Protein AF-A0A8E1QY02-F1 (afdb_monomer_lite)

Secondary structure (DSSP, 8-state):
-HHHHHHHHHHHHHHHHHHHHHHHHHHHHHHHHHHHHHHHHTTEEEEEEEEE--TTS--EEEEEEEEEEEETTEEEEE----S--SS--TT---TTEEEEEEEEEEEEEEETTEEEEEEEEE-SS-EEEEEEEE-

Radius of gyration: 23.65 Å; chains: 1; bounding box: 59×36×72 Å

Structure (mmCIF, N/CA/C/O backbone):
data_AF-A0A8E1QY02-F1
#
_entry.id   AF-A0A8E1QY02-F1
#
loop_
_atom_site.group_PDB
_atom_site.id
_atom_site.type_symbol
_atom_site.label_atom_id
_atom_site.label_alt_id
_atom_site.label_comp_id
_atom_site.label_asym_id
_atom_site.label_entity_id
_atom_site.label_seq_id
_atom_site.pdbx_PDB_ins_code
_atom_site.Cartn_x
_atom_site.Cartn_y
_atom_site.Cartn_z
_atom_site.occupancy
_atom_site.B_iso_or_equiv
_atom_site.auth_seq_id
_atom_site.auth_comp_id
_atom_site.auth_asym_id
_atom_site.auth_atom_id
_atom_site.pdbx_PDB_model_num
ATOM 1 N N . MET A 1 1 ? -39.664 19.428 49.541 1.00 57.16 1 MET A N 1
ATOM 2 C CA . MET A 1 1 ? -39.603 18.052 48.986 1.00 57.16 1 MET A CA 1
ATOM 3 C C . MET A 1 1 ? -39.862 17.994 47.477 1.00 57.16 1 MET A C 1
ATOM 5 O O . MET A 1 1 ? -39.032 17.440 46.775 1.00 57.16 1 MET A O 1
ATOM 9 N N . LYS A 1 2 ? -40.918 18.632 46.939 1.00 57.78 2 LYS A N 1
ATOM 10 C CA . LYS A 1 2 ? -41.219 18.623 45.486 1.00 57.78 2 LYS A CA 1
ATOM 11 C C . LYS A 1 2 ? -40.092 19.188 44.596 1.00 57.78 2 LYS A C 1
ATOM 13 O O . LYS A 1 2 ? -39.767 18.587 43.585 1.00 57.78 2 LYS A O 1
ATOM 18 N N . ARG A 1 3 ? -39.433 20.284 45.003 1.00 61.91 3 ARG A N 1
ATOM 19 C CA . ARG A 1 3 ? -38.297 20.881 44.262 1.00 61.91 3 ARG A CA 1
ATOM 20 C C . ARG A 1 3 ? -37.060 19.972 44.181 1.00 61.91 3 ARG A C 1
ATOM 22 O O . ARG A 1 3 ? -36.381 19.979 43.169 1.00 61.91 3 ARG A O 1
ATOM 29 N N . ILE A 1 4 ? -36.805 19.165 45.215 1.00 71.75 4 ILE A N 1
ATOM 30 C CA . ILE A 1 4 ? -35.689 18.202 45.241 1.00 71.75 4 ILE A CA 1
ATOM 31 C C . ILE A 1 4 ? -35.989 17.031 44.296 1.00 71.75 4 ILE A C 1
ATOM 33 O O . ILE A 1 4 ? -35.116 16.615 43.543 1.00 71.75 4 ILE A O 1
ATOM 37 N N . LEU A 1 5 ? -37.245 16.568 44.268 1.00 67.12 5 LEU A N 1
ATOM 38 C CA . LEU A 1 5 ? -37.692 15.521 43.348 1.00 67.12 5 LEU A CA 1
ATOM 39 C C . LEU A 1 5 ? -37.505 15.935 41.874 1.00 67.12 5 LEU A C 1
ATOM 41 O O . LEU A 1 5 ? -36.992 15.147 41.087 1.00 67.12 5 LEU A O 1
ATOM 45 N N . PHE A 1 6 ? -37.832 17.188 41.527 1.00 70.38 6 PHE A N 1
ATOM 46 C CA . PHE A 1 6 ? -37.638 17.731 40.173 1.00 70.38 6 PHE A CA 1
ATOM 47 C C . PHE A 1 6 ? -36.161 17.819 39.751 1.00 70.38 6 PHE A C 1
ATOM 49 O O . PHE A 1 6 ? -35.833 17.547 38.595 1.00 70.38 6 PHE A O 1
ATOM 56 N N . ILE A 1 7 ? -35.259 18.162 40.678 1.00 73.75 7 ILE A N 1
ATOM 57 C CA . ILE A 1 7 ? -33.815 18.242 40.401 1.00 73.75 7 ILE A CA 1
ATOM 58 C C . ILE A 1 7 ? -33.232 16.844 40.141 1.00 73.75 7 ILE A C 1
ATOM 60 O O . ILE A 1 7 ? -32.442 16.674 39.214 1.00 73.75 7 ILE A O 1
ATOM 64 N N . ILE A 1 8 ? -33.667 15.829 40.894 1.00 75.25 8 ILE A N 1
ATOM 65 C CA . ILE A 1 8 ? -33.214 14.441 40.708 1.00 75.25 8 ILE A CA 1
ATOM 66 C C . ILE A 1 8 ? -33.672 13.895 39.348 1.00 75.25 8 ILE A C 1
ATOM 68 O O . ILE A 1 8 ? -32.877 13.289 38.631 1.00 75.25 8 ILE A O 1
ATOM 72 N N . THR A 1 9 ? -34.916 14.162 38.936 1.00 72.81 9 THR A N 1
ATOM 73 C CA . THR A 1 9 ? -35.407 13.741 37.612 1.00 72.81 9 THR A CA 1
ATOM 74 C C . THR A 1 9 ? -34.672 14.427 36.458 1.00 72.81 9 THR A C 1
ATOM 76 O O . THR A 1 9 ? -34.363 13.773 35.465 1.00 72.81 9 THR A O 1
ATOM 79 N N . ALA A 1 10 ? -34.324 15.712 36.590 1.00 72.94 10 ALA A N 1
ATOM 80 C CA . ALA A 1 10 ? -33.561 16.430 35.566 1.00 72.94 10 ALA A CA 1
ATOM 81 C C . ALA A 1 10 ? -32.115 15.909 35.440 1.00 72.94 10 ALA A C 1
ATOM 83 O O . ALA A 1 10 ? -31.594 15.789 34.331 1.00 72.94 10 ALA A O 1
ATOM 84 N N . ALA A 1 11 ? -31.486 15.534 36.559 1.00 70.44 11 ALA A N 1
ATOM 85 C CA . ALA A 1 11 ? -30.141 14.960 36.567 1.00 70.44 11 ALA A CA 1
ATOM 86 C C . ALA A 1 11 ? -30.073 13.585 35.870 1.00 70.44 11 ALA A C 1
ATOM 88 O O . ALA A 1 11 ? -29.110 13.309 35.157 1.00 70.44 11 ALA A O 1
ATOM 89 N N . ILE A 1 12 ? -31.105 12.744 36.008 1.00 70.44 12 ILE A N 1
ATOM 90 C CA . ILE A 1 12 ? -31.167 11.420 35.357 1.00 70.44 12 ILE A CA 1
ATOM 91 C C . ILE A 1 12 ? -31.261 11.547 33.825 1.00 70.44 12 ILE A C 1
ATOM 93 O O . ILE A 1 12 ? -30.620 10.785 33.101 1.00 70.44 12 ILE A O 1
ATOM 97 N N . ILE A 1 13 ? -31.999 12.540 33.320 1.00 68.44 13 ILE A N 1
ATOM 98 C CA . ILE A 1 13 ? -32.164 12.771 31.873 1.00 68.44 13 ILE A CA 1
ATOM 99 C C . ILE A 1 13 ? -30.839 13.217 31.227 1.00 68.44 13 ILE A C 1
ATOM 101 O O . ILE A 1 13 ? -30.496 12.760 30.137 1.00 68.44 13 ILE A O 1
ATOM 105 N N . LEU A 1 14 ? -30.048 14.047 31.916 1.00 63.31 14 LEU A N 1
ATOM 106 C CA . LEU A 1 14 ? -28.746 14.512 31.418 1.00 63.31 14 LEU A CA 1
ATOM 107 C C . LEU A 1 14 ? -27.711 13.376 31.307 1.00 63.31 14 LEU A C 1
ATOM 109 O O . LEU A 1 14 ? -26.932 13.341 30.353 1.00 63.31 14 LEU A O 1
ATOM 113 N N . VAL A 1 15 ? -27.732 12.413 32.234 1.00 64.12 15 VAL A N 1
ATOM 114 C CA . VAL A 1 15 ? -26.838 11.238 32.206 1.00 64.12 15 VAL A CA 1
ATOM 115 C C . VAL A 1 15 ? -27.216 10.258 31.081 1.00 64.12 15 VAL A C 1
ATOM 117 O O . VAL A 1 15 ? -26.339 9.623 30.485 1.00 64.12 15 VAL A O 1
ATOM 120 N N . ALA A 1 16 ? -28.501 10.164 30.727 1.00 61.47 16 ALA A N 1
ATOM 121 C CA . ALA A 1 16 ? -28.977 9.300 29.643 1.00 61.47 16 ALA A CA 1
ATOM 122 C C . ALA A 1 16 ? -28.548 9.789 28.242 1.00 61.47 16 ALA A C 1
ATOM 124 O O . ALA A 1 16 ? -28.192 8.976 27.384 1.00 61.47 16 ALA A O 1
ATOM 125 N N . CYS A 1 17 ? -28.510 11.105 28.006 1.00 60.25 17 CYS A N 1
ATOM 126 C CA . CYS A 1 17 ? -28.057 11.650 26.719 1.00 60.25 17 CYS A CA 1
ATOM 127 C C . CYS A 1 17 ? -26.548 11.441 26.501 1.00 60.25 17 CYS A C 1
ATOM 129 O O . CYS A 1 17 ? -26.140 10.931 25.459 1.00 60.25 17 CYS A O 1
ATOM 131 N N . ALA A 1 18 ? -25.716 11.738 27.506 1.00 61.84 18 ALA A N 1
ATOM 132 C CA . ALA A 1 18 ? -24.258 11.626 27.381 1.00 61.84 18 ALA A CA 1
ATOM 133 C C . ALA A 1 18 ? -23.757 10.175 27.199 1.00 61.84 18 ALA A C 1
ATOM 135 O O . ALA A 1 18 ? -22.722 9.938 26.570 1.00 61.84 18 ALA A O 1
ATOM 136 N N . THR A 1 19 ? -24.481 9.189 27.738 1.00 62.19 19 THR A N 1
ATOM 137 C CA . THR A 1 19 ? -24.143 7.762 27.583 1.00 62.19 19 THR A CA 1
ATOM 138 C C . THR A 1 19 ? -24.539 7.212 26.212 1.00 62.19 19 THR A C 1
ATOM 140 O O . THR A 1 19 ? -23.798 6.402 25.649 1.00 62.19 19 THR A O 1
ATOM 143 N N . THR A 1 20 ? -25.643 7.695 25.634 1.00 69.31 20 THR A N 1
ATOM 144 C CA . THR A 1 20 ? -26.152 7.239 24.331 1.00 69.31 20 THR A CA 1
ATOM 145 C C . THR A 1 20 ? -25.208 7.603 23.181 1.00 69.31 20 THR A C 1
ATOM 147 O O . THR A 1 20 ? -24.876 6.730 22.376 1.00 69.31 20 THR A O 1
ATOM 150 N N . ASP A 1 21 ? -24.685 8.833 23.144 1.00 70.25 21 ASP A N 1
ATOM 151 C CA . ASP A 1 21 ? -23.748 9.275 22.096 1.00 70.25 21 ASP A CA 1
ATOM 152 C C . ASP A 1 21 ? -22.427 8.496 22.129 1.00 70.25 21 ASP A C 1
ATOM 154 O O . ASP A 1 21 ? -21.909 8.053 21.095 1.00 70.25 21 ASP A O 1
ATOM 158 N N . ARG A 1 22 ? -21.883 8.277 23.334 1.00 69.75 22 ARG A N 1
ATOM 159 C CA . ARG A 1 22 ? -20.654 7.498 23.524 1.00 69.75 22 ARG A CA 1
ATOM 160 C C . ARG A 1 22 ? -20.860 6.050 23.088 1.00 69.75 22 ARG A C 1
ATOM 162 O O . ARG A 1 22 ? -20.075 5.526 22.297 1.00 69.75 22 ARG A O 1
ATOM 169 N N . GLN A 1 23 ? -21.961 5.439 23.519 1.00 74.88 23 GLN A N 1
ATOM 170 C CA . GLN A 1 23 ? -22.299 4.069 23.155 1.00 74.88 23 GLN A CA 1
ATOM 171 C C . GLN A 1 23 ? -22.564 3.913 21.648 1.00 74.88 23 GLN A C 1
ATOM 173 O O . GLN A 1 23 ? -22.166 2.906 21.060 1.00 74.88 23 GLN A O 1
ATOM 178 N N . GLN A 1 24 ? -23.181 4.899 20.992 1.00 79.38 24 GLN A N 1
ATOM 179 C CA . GLN A 1 24 ? -23.401 4.883 19.545 1.00 79.38 24 GLN A CA 1
ATOM 180 C C . GLN A 1 24 ? -22.085 4.989 18.761 1.00 79.38 24 GLN A C 1
ATOM 182 O O . GLN A 1 24 ? -21.889 4.260 17.784 1.00 79.38 24 GLN A O 1
ATOM 187 N N . ASN A 1 25 ? -21.166 5.858 19.183 1.00 82.75 25 ASN A N 1
ATOM 188 C CA . ASN A 1 25 ? -19.858 5.993 18.542 1.00 82.75 25 ASN A CA 1
ATOM 189 C C . ASN A 1 25 ? -19.006 4.726 18.693 1.00 82.75 25 ASN A C 1
ATOM 191 O O . ASN A 1 25 ? -18.364 4.305 17.727 1.00 82.75 25 ASN A O 1
ATOM 195 N N . ASP A 1 26 ? -19.049 4.076 19.856 1.00 83.69 26 ASP A N 1
ATOM 196 C CA . ASP A 1 26 ? -18.333 2.818 20.089 1.00 83.69 26 ASP A CA 1
ATOM 197 C C . ASP A 1 26 ? -18.901 1.669 19.239 1.00 83.69 26 ASP A C 1
ATOM 199 O O . ASP A 1 26 ? -18.135 0.919 18.626 1.00 83.69 26 ASP A O 1
ATOM 203 N N . ARG A 1 27 ? -20.232 1.579 19.097 1.00 83.62 27 ARG A N 1
ATOM 204 C CA . ARG A 1 27 ? -20.883 0.617 18.185 1.00 83.62 27 ARG A CA 1
ATOM 205 C C . ARG A 1 27 ? -20.453 0.835 16.730 1.00 83.62 27 ARG A C 1
ATOM 207 O O . ARG A 1 27 ? -20.026 -0.117 16.081 1.00 83.62 27 ARG A O 1
ATOM 214 N N . LYS A 1 28 ? -20.462 2.084 16.241 1.00 88.25 28 LYS A N 1
ATOM 215 C CA . LYS A 1 28 ? -20.016 2.427 14.873 1.00 88.25 28 LYS A CA 1
ATOM 216 C C . LYS A 1 28 ? -18.558 2.033 14.622 1.00 88.25 28 LYS A C 1
ATOM 218 O O . LYS A 1 28 ? -18.236 1.524 13.550 1.00 88.25 28 LYS A O 1
ATOM 223 N N . LYS A 1 29 ? -17.666 2.255 15.594 1.00 86.50 29 LYS A N 1
ATOM 224 C CA . LYS A 1 29 ? -16.257 1.836 15.494 1.00 86.50 29 LYS A CA 1
ATOM 225 C C . LYS A 1 29 ? -16.133 0.316 15.391 1.00 86.50 29 LYS A C 1
ATOM 227 O O . LYS A 1 29 ? -15.424 -0.175 14.518 1.00 86.50 29 LYS A O 1
ATOM 232 N N . GLN A 1 30 ? -16.860 -0.426 16.227 1.00 86.50 30 GLN A N 1
ATOM 233 C CA . GLN A 1 30 ? -16.852 -1.892 16.197 1.00 86.50 30 GLN A CA 1
ATOM 234 C C . GLN A 1 30 ? -17.409 -2.454 14.884 1.00 86.50 30 GLN A C 1
ATOM 236 O O . GLN A 1 30 ? -16.864 -3.419 14.349 1.00 86.50 30 GLN A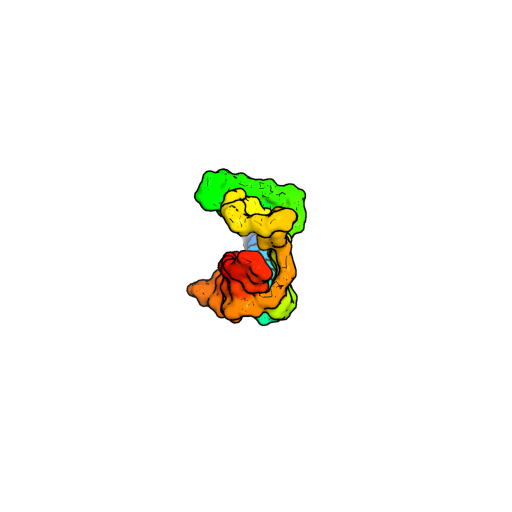 O 1
ATOM 241 N N . GLU A 1 31 ? -18.472 -1.862 14.344 1.00 90.38 31 GLU A N 1
ATOM 242 C CA . GLU A 1 31 ? -19.029 -2.253 13.047 1.00 90.38 31 GLU A CA 1
ATOM 243 C C . GLU A 1 31 ? -18.043 -1.999 11.908 1.00 90.38 31 GLU A C 1
ATOM 245 O O . GLU A 1 31 ? -17.798 -2.903 11.107 1.00 90.38 31 GLU A O 1
ATOM 250 N N . LYS A 1 32 ? -17.405 -0.821 11.876 1.00 89.69 32 LYS A N 1
ATOM 251 C CA . LYS A 1 32 ? -16.350 -0.510 10.900 1.00 89.69 32 LYS A CA 1
ATOM 252 C C . LYS A 1 32 ? -15.189 -1.497 10.991 1.00 89.69 32 LYS A C 1
ATOM 254 O O . LYS A 1 32 ? -14.805 -2.061 9.972 1.00 89.69 32 LYS A O 1
ATOM 259 N N . ALA A 1 33 ? -14.691 -1.777 12.194 1.00 88.81 33 ALA A N 1
ATOM 260 C CA . ALA A 1 33 ? -13.613 -2.742 12.403 1.00 88.81 33 ALA A CA 1
ATOM 261 C C . ALA A 1 33 ? -13.997 -4.153 11.920 1.00 88.81 33 ALA A C 1
ATOM 263 O O . ALA A 1 33 ? -13.198 -4.830 11.272 1.00 88.81 33 ALA A O 1
ATOM 264 N N . LYS A 1 34 ? -15.242 -4.591 12.162 1.00 90.12 34 LYS A N 1
ATOM 265 C CA . LYS A 1 34 ? -15.762 -5.865 11.634 1.00 90.12 34 LYS A CA 1
ATOM 266 C C . LYS A 1 34 ? -15.841 -5.861 10.107 1.00 90.12 34 LYS A C 1
ATOM 268 O O . LYS A 1 34 ? -15.457 -6.855 9.494 1.00 90.12 34 LYS A O 1
ATOM 273 N N . MET A 1 35 ? -16.318 -4.775 9.496 1.00 92.06 35 MET A N 1
ATOM 274 C CA . MET A 1 35 ? -16.389 -4.651 8.035 1.00 92.06 35 MET A CA 1
ATOM 275 C C . MET A 1 35 ? -15.001 -4.700 7.399 1.00 92.06 35 MET A C 1
ATOM 277 O O . MET A 1 35 ? -14.778 -5.507 6.501 1.00 92.06 35 MET A O 1
ATOM 281 N N . ILE A 1 36 ? -14.051 -3.926 7.926 1.00 91.44 36 ILE A N 1
ATOM 282 C CA . ILE A 1 36 ? -12.652 -3.937 7.484 1.00 91.44 36 ILE A CA 1
ATOM 283 C C . ILE A 1 36 ? -12.055 -5.334 7.662 1.00 91.44 36 ILE A C 1
ATOM 285 O O . ILE A 1 36 ? -11.443 -5.876 6.747 1.00 91.44 36 ILE A O 1
ATOM 289 N N . SER A 1 37 ? -12.283 -5.966 8.816 1.00 90.19 37 SER A N 1
ATOM 290 C CA . SER A 1 37 ? -11.799 -7.318 9.081 1.00 90.19 37 SER A CA 1
ATOM 291 C C . SER A 1 37 ? -12.291 -8.320 8.041 1.00 90.19 37 SER A C 1
ATOM 293 O O . SER A 1 37 ? -11.493 -9.128 7.574 1.00 90.19 37 SER A O 1
ATOM 295 N N . ARG A 1 38 ? -13.577 -8.262 7.676 1.00 92.56 38 ARG A N 1
ATOM 296 C CA . ARG A 1 38 ? -14.163 -9.122 6.640 1.00 92.56 38 ARG A CA 1
ATOM 297 C C . ARG A 1 38 ? -13.574 -8.826 5.264 1.00 92.56 38 ARG A C 1
ATOM 299 O O . ARG A 1 38 ? -13.188 -9.766 4.587 1.00 92.56 38 ARG A O 1
ATOM 306 N N . ALA A 1 39 ? -13.458 -7.554 4.886 1.00 93.88 39 ALA A N 1
ATOM 307 C CA . ALA A 1 39 ? -12.894 -7.143 3.600 1.00 93.88 39 ALA A CA 1
ATOM 308 C C . ALA A 1 39 ? -11.451 -7.647 3.420 1.00 93.88 39 ALA A C 1
ATOM 310 O O . ALA A 1 39 ? -11.113 -8.230 2.393 1.00 93.88 39 ALA A O 1
ATOM 311 N N . VAL A 1 40 ? -10.626 -7.526 4.465 1.00 92.88 40 VAL A N 1
ATOM 312 C CA . VAL A 1 40 ? -9.243 -8.027 4.471 1.00 92.88 40 VAL A CA 1
ATOM 313 C C . VAL A 1 40 ? -9.197 -9.555 4.401 1.00 92.88 40 VAL A C 1
ATOM 315 O O . VAL A 1 40 ? -8.431 -10.100 3.611 1.00 92.88 40 VAL A O 1
ATOM 318 N N . CYS A 1 41 ? -10.027 -10.261 5.180 1.00 91.19 41 CYS A N 1
ATOM 319 C CA . CYS A 1 41 ? -10.091 -11.729 5.142 1.00 91.19 41 CYS A CA 1
ATOM 320 C C . CYS A 1 41 ? -10.578 -12.261 3.786 1.00 91.19 41 CYS A C 1
ATOM 322 O O . CYS A 1 41 ? -10.063 -13.270 3.314 1.00 91.19 41 CYS A O 1
ATOM 324 N N . ASN A 1 42 ? -11.518 -11.562 3.150 1.00 93.94 42 ASN A N 1
ATOM 325 C CA . ASN A 1 42 ? -12.030 -11.897 1.822 1.00 93.94 42 ASN A CA 1
ATOM 326 C C . ASN A 1 42 ? -11.099 -11.433 0.689 1.00 93.94 42 ASN A C 1
ATOM 328 O O . ASN A 1 42 ? -11.376 -11.734 -0.469 1.00 93.94 42 ASN A O 1
ATOM 332 N N . ARG A 1 43 ? -10.019 -10.703 1.012 1.00 94.12 43 ARG A N 1
ATOM 333 C CA . ARG A 1 43 ? -9.097 -10.083 0.048 1.00 94.12 43 ARG A CA 1
ATOM 334 C C . ARG A 1 43 ? -9.830 -9.248 -1.004 1.00 94.12 43 ARG A C 1
ATOM 336 O O . ARG A 1 43 ? -9.482 -9.282 -2.177 1.00 94.12 43 ARG A O 1
ATOM 343 N N . ASP A 1 44 ? -10.867 -8.533 -0.585 1.00 95.56 44 ASP A N 1
ATOM 344 C CA . ASP A 1 44 ? -11.661 -7.672 -1.459 1.00 95.56 44 ASP A CA 1
ATOM 345 C C . ASP A 1 44 ? -11.767 -6.292 -0.821 1.00 95.56 44 ASP A C 1
ATOM 347 O O . ASP A 1 44 ? -12.591 -6.052 0.069 1.00 95.56 44 ASP A O 1
ATOM 351 N N . PHE A 1 45 ? -10.843 -5.410 -1.199 1.00 95.38 45 PHE A N 1
ATOM 352 C CA . PHE A 1 45 ? -10.798 -4.046 -0.689 1.00 95.38 45 PHE A CA 1
ATOM 353 C C . PHE A 1 45 ? -10.049 -3.091 -1.621 1.00 95.38 45 PHE A C 1
ATOM 355 O O . PHE A 1 45 ? -9.194 -3.475 -2.420 1.00 95.38 45 PHE A O 1
ATOM 362 N N . LYS A 1 46 ? -10.370 -1.802 -1.475 1.00 95.88 46 LYS A N 1
ATOM 363 C CA . LYS A 1 46 ? -9.734 -0.680 -2.167 1.00 95.88 46 LYS A CA 1
ATOM 364 C C . LYS A 1 46 ? -9.175 0.297 -1.135 1.00 95.88 46 LYS A C 1
ATOM 366 O O . LYS A 1 46 ? -9.905 0.727 -0.242 1.00 95.88 46 LYS A O 1
ATOM 371 N N . ILE A 1 47 ? -7.910 0.670 -1.281 1.00 95.75 47 ILE A N 1
ATOM 372 C CA . ILE A 1 47 ? -7.255 1.713 -0.492 1.00 95.75 47 ILE A CA 1
ATOM 373 C C . ILE A 1 47 ? -7.096 2.935 -1.386 1.00 95.75 47 ILE A C 1
ATOM 375 O O . ILE A 1 47 ? -6.345 2.889 -2.353 1.00 95.75 47 ILE A O 1
ATOM 379 N N . ASN A 1 48 ? -7.786 4.023 -1.051 1.00 95.69 48 ASN A N 1
ATOM 380 C CA . ASN A 1 48 ? -7.560 5.317 -1.689 1.00 95.69 48 ASN A CA 1
ATOM 381 C C . ASN A 1 48 ? -6.402 6.023 -0.979 1.00 95.69 48 ASN A C 1
ATOM 383 O O . ASN A 1 48 ? -6.417 6.154 0.249 1.00 95.69 48 ASN A O 1
ATOM 387 N N . VAL A 1 49 ? -5.420 6.493 -1.740 1.00 95.50 49 VAL A N 1
ATOM 388 C CA . VAL A 1 49 ? -4.217 7.132 -1.205 1.00 95.50 49 VAL A CA 1
ATOM 389 C C . VAL A 1 49 ? -4.326 8.638 -1.392 1.00 95.50 49 VAL A C 1
ATOM 391 O O . VAL A 1 49 ? -4.414 9.130 -2.509 1.00 95.50 49 VAL A O 1
ATOM 394 N N . GLN A 1 50 ? -4.319 9.375 -0.283 1.00 95.50 50 GLN A N 1
ATOM 395 C CA . GLN A 1 50 ? -4.465 10.838 -0.288 1.00 95.50 50 GLN A CA 1
ATOM 396 C C . GLN A 1 50 ? -3.152 11.572 -0.023 1.00 95.50 50 GLN A C 1
ATOM 398 O O . GLN A 1 50 ? -2.978 12.709 -0.449 1.00 95.50 50 GLN A O 1
ATOM 403 N N . THR A 1 51 ? -2.221 10.924 0.672 1.00 95.31 51 THR A N 1
ATOM 404 C CA . THR A 1 51 ? -0.949 11.524 1.068 1.00 95.31 51 THR A CA 1
ATOM 405 C C . THR A 1 51 ? 0.156 10.506 0.867 1.00 95.31 51 THR A C 1
ATOM 407 O O . THR A 1 51 ? 0.027 9.355 1.284 1.00 95.31 51 THR A O 1
ATOM 410 N N . ALA A 1 52 ? 1.249 10.937 0.248 1.00 94.81 52 ALA A N 1
ATOM 411 C CA . ALA A 1 52 ? 2.470 10.159 0.137 1.00 94.81 52 ALA A CA 1
ATOM 412 C C . ALA A 1 52 ? 3.535 10.700 1.096 1.00 94.81 52 ALA A C 1
ATOM 414 O O . ALA A 1 52 ? 3.669 11.911 1.272 1.00 94.81 52 ALA A O 1
ATOM 415 N N . HIS A 1 53 ? 4.328 9.795 1.668 1.00 94.56 53 HIS A N 1
ATOM 416 C CA . HIS A 1 53 ? 5.444 10.116 2.559 1.00 94.56 53 HIS A CA 1
ATOM 417 C C . HIS A 1 53 ? 6.747 9.513 2.009 1.00 94.56 53 HIS A C 1
ATOM 419 O O . HIS A 1 53 ? 7.147 8.428 2.436 1.00 94.56 53 HIS A O 1
ATOM 425 N N . PRO A 1 54 ? 7.404 10.154 1.027 1.00 92.50 54 PRO A N 1
ATOM 426 C CA . PRO A 1 54 ? 8.645 9.631 0.465 1.00 92.50 54 PRO A CA 1
ATOM 427 C C . PRO A 1 54 ? 9.803 9.733 1.465 1.00 92.50 54 PRO A C 1
ATOM 429 O O . PRO A 1 54 ? 9.863 10.645 2.281 1.00 92.50 54 PRO A O 1
ATOM 432 N N . THR A 1 55 ? 10.784 8.836 1.368 1.00 88.50 55 THR A N 1
ATOM 433 C CA . THR A 1 55 ? 11.871 8.716 2.361 1.00 88.50 55 THR A CA 1
ATOM 434 C C . THR A 1 55 ? 12.787 9.943 2.453 1.00 88.50 55 THR A C 1
ATOM 436 O O . THR A 1 55 ? 13.407 10.170 3.487 1.00 88.50 55 THR A O 1
ATOM 439 N N . ARG A 1 56 ? 12.928 10.718 1.369 1.00 86.56 56 ARG A N 1
ATOM 440 C CA . ARG A 1 56 ? 13.880 11.845 1.271 1.00 86.56 56 ARG A CA 1
ATOM 441 C C . ARG A 1 56 ? 13.226 13.196 0.986 1.00 86.56 56 ARG A C 1
ATOM 443 O O . ARG A 1 56 ? 13.932 14.153 0.684 1.00 86.56 56 ARG A O 1
ATOM 450 N N . SER A 1 57 ? 11.902 13.287 1.041 1.00 86.00 57 SER A N 1
ATOM 451 C CA . SER A 1 57 ? 11.188 14.539 0.788 1.00 86.00 57 SER A CA 1
ATOM 452 C C . SER A 1 57 ? 10.100 14.765 1.823 1.00 86.00 57 SER A C 1
ATOM 454 O O . SER A 1 57 ? 9.764 13.881 2.607 1.00 86.00 57 SER A O 1
ATOM 456 N N . MET A 1 58 ? 9.528 15.965 1.807 1.00 91.44 58 MET A N 1
ATOM 457 C CA . MET A 1 58 ? 8.322 16.247 2.572 1.00 91.44 58 MET A CA 1
ATOM 458 C C . MET A 1 58 ? 7.156 15.377 2.097 1.00 91.44 58 MET A C 1
ATOM 460 O O . MET A 1 58 ? 7.143 14.886 0.963 1.00 91.44 58 MET A O 1
ATOM 464 N N . SER A 1 59 ? 6.170 15.228 2.978 1.00 94.12 59 SER A N 1
ATOM 465 C CA . SER A 1 59 ? 4.873 14.650 2.650 1.00 94.12 59 SER A CA 1
ATOM 466 C C . SER A 1 59 ? 4.222 15.425 1.507 1.00 94.12 59 SER A C 1
ATOM 468 O O . SER A 1 59 ? 4.228 16.657 1.512 1.00 94.12 59 SER A O 1
ATOM 470 N N . VAL A 1 60 ? 3.630 14.709 0.557 1.00 93.50 60 VAL A N 1
ATOM 471 C CA . VAL A 1 60 ? 2.950 15.296 -0.600 1.00 93.50 60 VAL A CA 1
ATOM 472 C C . VAL A 1 60 ? 1.484 14.906 -0.545 1.00 93.50 60 VAL A C 1
ATOM 474 O O . VAL A 1 60 ? 1.157 13.720 -0.488 1.00 93.50 60 VAL A O 1
ATOM 477 N N . GLN A 1 61 ? 0.602 15.901 -0.568 1.00 95.50 61 GLN A N 1
ATOM 478 C CA . GLN A 1 61 ? -0.822 15.663 -0.744 1.00 95.50 61 GLN A CA 1
ATOM 479 C C . GLN A 1 61 ? -1.093 15.358 -2.217 1.00 95.50 61 GLN A C 1
ATOM 481 O O . GLN A 1 61 ? -0.695 16.113 -3.106 1.00 95.50 61 GLN A O 1
ATOM 486 N N . LEU A 1 62 ? -1.737 14.228 -2.469 1.00 93.56 62 LEU A N 1
ATOM 487 C CA . LEU A 1 62 ? -2.049 13.760 -3.807 1.00 93.56 62 LEU A CA 1
ATOM 488 C C . LEU A 1 62 ? -3.371 14.385 -4.264 1.00 93.56 62 LEU A C 1
ATOM 490 O O . LEU A 1 62 ? -4.340 14.429 -3.508 1.00 93.56 62 LEU A O 1
ATOM 494 N N . THR A 1 63 ? -3.398 14.885 -5.498 1.00 90.00 63 THR A N 1
ATOM 495 C CA . THR A 1 63 ? -4.591 15.489 -6.118 1.00 90.00 63 THR A CA 1
ATOM 496 C C . THR A 1 63 ? -5.302 14.550 -7.087 1.00 90.00 63 THR A C 1
ATOM 498 O O . THR A 1 63 ? -6.478 14.751 -7.367 1.00 90.00 63 THR A O 1
ATOM 501 N N . ALA A 1 64 ? -4.598 13.539 -7.602 1.00 90.19 64 ALA A N 1
ATOM 502 C CA . ALA A 1 64 ? -5.172 12.492 -8.436 1.00 90.19 64 ALA A CA 1
ATOM 503 C C . ALA A 1 64 ? -5.651 11.309 -7.583 1.00 90.19 64 ALA A C 1
ATOM 505 O O . ALA A 1 64 ? -5.131 11.063 -6.491 1.00 90.19 64 ALA A O 1
ATOM 506 N N . ASP A 1 65 ? -6.609 10.555 -8.118 1.00 92.69 65 ASP A N 1
ATOM 507 C CA . ASP A 1 65 ? -7.210 9.391 -7.468 1.00 92.69 65 ASP A CA 1
ATOM 508 C C . ASP A 1 65 ? -6.280 8.170 -7.529 1.00 92.69 65 ASP A C 1
ATOM 510 O O . ASP A 1 65 ? -6.489 7.239 -8.305 1.00 92.69 65 ASP A O 1
ATOM 514 N N . PHE A 1 66 ? -5.229 8.177 -6.711 1.00 95.75 66 PHE A N 1
ATOM 515 C CA . PHE A 1 66 ? -4.348 7.023 -6.554 1.00 95.75 66 PHE A CA 1
ATOM 516 C C . PHE A 1 66 ? -4.995 5.961 -5.666 1.00 95.75 66 PHE A C 1
ATOM 518 O O . PHE A 1 66 ? -5.527 6.261 -4.590 1.00 95.75 66 PHE A O 1
ATOM 525 N N . ASP A 1 67 ? -4.928 4.702 -6.098 1.00 96.69 67 ASP A N 1
ATOM 526 C CA . ASP A 1 67 ? -5.485 3.592 -5.340 1.00 96.69 67 ASP A CA 1
ATOM 527 C C . ASP A 1 67 ? -4.733 2.274 -5.491 1.00 96.69 67 ASP A C 1
ATOM 529 O O . ASP A 1 67 ? -4.059 2.007 -6.483 1.00 96.69 67 ASP A O 1
ATOM 533 N N . LEU A 1 68 ? -4.877 1.442 -4.462 1.00 96.75 68 LEU A N 1
ATOM 534 C CA . LEU A 1 68 ? -4.471 0.046 -4.464 1.00 96.75 68 LEU A CA 1
ATOM 535 C C . LEU A 1 68 ? -5.714 -0.812 -4.252 1.00 96.75 68 LEU A C 1
ATOM 537 O O . LEU A 1 68 ? -6.411 -0.674 -3.241 1.00 96.75 68 LEU A O 1
ATOM 541 N N . ARG A 1 69 ? -5.994 -1.708 -5.194 1.00 97.19 69 ARG A N 1
ATOM 542 C CA . ARG A 1 69 ? -7.161 -2.589 -5.154 1.00 97.19 69 ARG A CA 1
ATOM 543 C C . ARG A 1 69 ? -6.734 -4.038 -5.131 1.00 97.19 69 ARG A C 1
ATOM 545 O O . ARG A 1 69 ? -5.977 -4.461 -5.995 1.00 97.19 69 ARG A O 1
ATOM 552 N N . ILE A 1 70 ? -7.279 -4.792 -4.187 1.00 96.69 70 ILE A N 1
ATOM 553 C CA . ILE A 1 70 ? -7.089 -6.237 -4.082 1.00 96.69 70 ILE A CA 1
ATOM 554 C C . ILE A 1 70 ? -8.448 -6.899 -4.255 1.00 96.69 70 ILE A C 1
ATOM 556 O O . ILE A 1 70 ? -9.420 -6.469 -3.630 1.00 96.69 70 ILE A O 1
ATOM 560 N N . LYS A 1 71 ? -8.510 -7.914 -5.117 1.00 96.62 71 LYS A N 1
ATOM 561 C CA . LYS A 1 71 ? -9.692 -8.746 -5.333 1.00 96.62 71 LYS A CA 1
ATOM 562 C C . LYS A 1 71 ? -9.268 -10.203 -5.504 1.00 96.62 71 LYS A C 1
ATOM 564 O O . LYS A 1 71 ? -8.834 -10.609 -6.579 1.00 96.62 71 LYS A O 1
ATOM 569 N N . GLY A 1 72 ? -9.406 -10.984 -4.437 1.00 94.75 72 GLY A N 1
ATOM 570 C CA . GLY A 1 72 ? -8.965 -12.375 -4.392 1.00 94.75 72 GLY A CA 1
ATOM 571 C C . GLY A 1 72 ? -7.440 -12.477 -4.411 1.00 94.75 72 GLY A C 1
ATOM 572 O O . GLY A 1 72 ? -6.778 -12.113 -3.440 1.00 94.75 72 GLY A O 1
ATOM 573 N N . ASP A 1 73 ? -6.898 -12.998 -5.504 1.00 94.12 73 ASP A N 1
ATOM 574 C CA . ASP A 1 73 ? -5.463 -13.085 -5.791 1.00 94.12 73 ASP A CA 1
ATOM 575 C C . ASP A 1 73 ? -4.972 -11.965 -6.717 1.00 94.12 73 ASP A C 1
ATOM 577 O O . ASP A 1 73 ? -3.774 -11.805 -6.912 1.00 94.12 73 ASP A O 1
ATOM 581 N N . SER A 1 74 ? -5.879 -11.177 -7.288 1.00 95.50 74 SER A N 1
ATOM 582 C CA . SER A 1 74 ? -5.539 -10.124 -8.233 1.00 95.50 74 SER A CA 1
ATOM 583 C C . SER A 1 74 ? -5.351 -8.795 -7.514 1.00 95.50 74 SER A C 1
ATOM 585 O O . SER A 1 74 ? -6.142 -8.418 -6.642 1.00 95.50 74 SER A O 1
ATOM 587 N N . VAL A 1 75 ? -4.330 -8.046 -7.917 1.00 96.44 75 VAL A N 1
ATOM 588 C CA . VAL A 1 75 ? -4.049 -6.703 -7.412 1.00 96.44 75 VAL A CA 1
ATOM 589 C C . VAL A 1 75 ? -3.866 -5.726 -8.559 1.00 96.44 75 VAL A C 1
ATOM 591 O O . VAL A 1 75 ? -3.226 -6.029 -9.565 1.00 96.44 75 VAL A O 1
ATOM 594 N N . VAL A 1 76 ? -4.440 -4.539 -8.396 1.00 96.00 76 VAL A N 1
ATOM 595 C CA . VAL A 1 76 ? -4.250 -3.396 -9.284 1.00 96.00 76 VAL A CA 1
ATOM 596 C C . VAL A 1 76 ? -3.662 -2.272 -8.451 1.00 96.00 76 VAL A C 1
ATOM 598 O O . VAL A 1 76 ? -4.288 -1.801 -7.500 1.00 96.00 76 VAL A O 1
ATOM 601 N N . SER A 1 77 ? -2.445 -1.876 -8.796 1.00 95.56 77 SER A N 1
ATOM 602 C CA . SER A 1 77 ? -1.740 -0.756 -8.193 1.00 95.56 77 SER A CA 1
ATOM 603 C C . SER A 1 77 ? -1.790 0.417 -9.154 1.00 95.56 77 SER A C 1
ATOM 605 O O . SER A 1 77 ? -1.338 0.300 -10.289 1.00 95.56 77 SER A O 1
ATOM 607 N N . TYR A 1 78 ? -2.312 1.544 -8.688 1.00 95.12 78 TYR A N 1
ATOM 608 C CA . TYR A 1 78 ? -2.177 2.843 -9.325 1.00 95.12 78 TYR A CA 1
ATOM 609 C C . TYR A 1 78 ? -1.614 3.801 -8.280 1.00 95.12 78 TYR A C 1
ATOM 611 O O . TYR A 1 78 ? -2.349 4.547 -7.634 1.00 95.12 78 TYR A O 1
ATOM 619 N N . LEU A 1 79 ? -0.301 3.708 -8.053 1.00 93.94 79 LEU A N 1
ATOM 620 C CA . LEU A 1 79 ? 0.402 4.480 -7.032 1.00 93.94 79 LEU A CA 1
ATOM 621 C C . LEU A 1 79 ? 1.471 5.386 -7.658 1.00 93.94 79 LEU A C 1
ATOM 623 O O . LEU A 1 79 ? 2.102 5.010 -8.650 1.00 93.94 79 LEU A O 1
ATOM 627 N N . PRO A 1 80 ? 1.714 6.573 -7.079 1.00 91.12 80 PRO A N 1
ATOM 628 C CA . PRO A 1 80 ? 2.777 7.454 -7.536 1.00 91.12 80 PRO A CA 1
ATOM 629 C C . PRO A 1 80 ? 4.149 6.892 -7.149 1.00 91.12 80 PRO A C 1
ATOM 631 O O . PRO A 1 80 ? 4.357 6.431 -6.025 1.00 91.12 80 PRO A O 1
ATOM 634 N N . TYR A 1 81 ? 5.114 6.989 -8.062 1.00 87.69 81 TYR A N 1
ATOM 635 C CA . TYR A 1 81 ? 6.510 6.684 -7.767 1.00 87.69 81 TYR A CA 1
ATOM 636 C C . TYR A 1 81 ? 7.270 7.962 -7.398 1.00 87.69 81 TYR A C 1
ATOM 638 O O . TYR A 1 81 ? 7.327 8.911 -8.178 1.00 87.69 81 TYR A O 1
ATOM 646 N N . PHE A 1 82 ? 7.884 7.971 -6.215 1.00 87.06 82 PHE A N 1
ATOM 647 C CA . PHE A 1 82 ? 8.731 9.066 -5.746 1.00 87.06 82 PHE A CA 1
ATOM 648 C C . PHE A 1 82 ? 10.181 8.598 -5.676 1.00 87.06 82 PHE A C 1
ATOM 650 O O . PHE A 1 82 ? 10.577 7.899 -4.745 1.00 87.06 82 PHE A O 1
ATOM 657 N N . GLY A 1 83 ? 10.987 8.991 -6.658 1.00 83.25 83 GLY A N 1
ATOM 658 C CA . GLY A 1 83 ? 12.393 8.614 -6.711 1.00 83.25 83 GLY A CA 1
ATOM 659 C C . GLY A 1 83 ? 12.974 8.712 -8.111 1.00 83.25 83 GLY A C 1
ATOM 660 O O . GLY A 1 83 ? 12.397 9.327 -9.006 1.00 83.25 83 GLY A O 1
ATOM 661 N N . ARG A 1 84 ? 14.138 8.088 -8.290 1.00 80.50 84 ARG A N 1
ATOM 662 C CA . ARG A 1 84 ? 14.777 7.905 -9.593 1.00 80.50 84 ARG A CA 1
ATOM 663 C C . ARG A 1 84 ? 14.776 6.421 -9.914 1.00 80.50 84 ARG A C 1
ATOM 665 O O . ARG A 1 84 ? 15.362 5.639 -9.172 1.00 80.50 84 ARG A O 1
ATOM 672 N N . ALA A 1 85 ? 14.141 6.058 -11.018 1.00 76.44 85 ALA A N 1
ATOM 673 C CA . ALA A 1 85 ? 14.225 4.709 -11.540 1.00 76.44 85 ALA A CA 1
ATOM 674 C C . ALA A 1 85 ? 15.490 4.612 -12.407 1.00 76.44 85 ALA A C 1
ATOM 676 O O . ALA A 1 85 ? 15.597 5.268 -13.440 1.00 76.44 85 ALA A O 1
ATOM 677 N N . TYR A 1 86 ? 16.484 3.858 -11.932 1.00 76.31 86 TYR A N 1
ATOM 678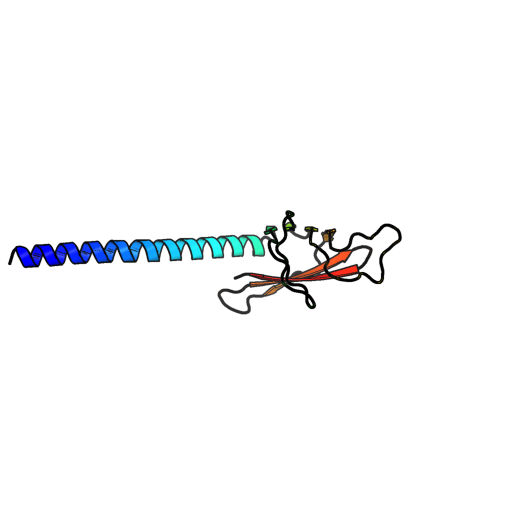 C CA . TYR A 1 86 ? 17.780 3.716 -12.609 1.00 76.31 86 TYR A CA 1
ATOM 679 C C . TYR A 1 86 ? 17.742 2.698 -13.754 1.00 76.31 86 TYR A C 1
ATOM 681 O O . TYR A 1 86 ? 18.529 2.809 -14.687 1.00 76.31 86 TYR A O 1
ATOM 689 N N . ASN A 1 87 ? 16.805 1.749 -13.699 1.00 71.81 87 ASN A N 1
ATOM 690 C CA . ASN A 1 87 ? 16.596 0.718 -14.708 1.00 71.81 87 ASN A CA 1
ATOM 691 C C . ASN A 1 87 ? 15.152 0.812 -15.204 1.00 71.81 87 ASN A C 1
ATOM 693 O O . ASN A 1 87 ? 14.248 0.265 -14.581 1.00 71.81 87 ASN A O 1
ATOM 697 N N . VAL A 1 88 ? 14.935 1.547 -16.293 1.00 73.00 88 VAL A N 1
ATOM 698 C CA . VAL A 1 88 ? 13.623 1.669 -16.938 1.00 73.00 88 VAL A CA 1
ATOM 699 C C . VAL A 1 88 ? 13.767 1.255 -18.398 1.00 73.00 88 VAL A C 1
ATOM 701 O O . VAL A 1 88 ? 14.676 1.754 -19.069 1.00 73.00 88 VAL A O 1
ATOM 704 N N . PRO A 1 89 ? 12.906 0.362 -18.912 1.00 76.44 89 PRO A N 1
ATOM 705 C CA . PRO A 1 89 ? 12.894 0.019 -20.326 1.00 76.44 89 PRO A CA 1
ATOM 706 C C . PRO A 1 89 ? 12.672 1.250 -21.211 1.00 76.44 89 PRO A C 1
ATOM 708 O O . PRO A 1 89 ? 12.060 2.243 -20.800 1.00 76.44 89 PRO A O 1
ATOM 711 N N . TYR A 1 90 ? 13.123 1.167 -22.463 1.00 69.56 90 TYR A N 1
ATOM 712 C CA . TYR A 1 90 ? 12.824 2.190 -23.461 1.00 69.56 90 TYR A CA 1
ATOM 713 C C . TYR A 1 90 ? 11.297 2.335 -23.594 1.00 69.56 90 TYR A C 1
ATOM 715 O O . TYR A 1 90 ? 10.620 1.381 -23.968 1.00 69.56 90 TYR A O 1
ATOM 723 N N . GLY A 1 91 ? 10.756 3.503 -23.228 1.00 74.56 91 GLY A N 1
ATOM 724 C CA . GLY A 1 91 ? 9.306 3.746 -23.159 1.00 74.56 91 GLY A CA 1
ATOM 725 C C . GLY A 1 91 ? 8.739 4.053 -21.766 1.00 74.56 91 GLY A C 1
ATOM 726 O O . GLY A 1 91 ? 7.543 4.298 -21.660 1.00 74.56 91 GLY A O 1
ATOM 727 N N . GLY A 1 92 ? 9.561 4.102 -20.710 1.00 73.19 92 GLY A N 1
ATOM 728 C CA . GLY A 1 92 ? 9.157 4.686 -19.418 1.00 73.19 92 GLY A CA 1
ATOM 729 C C . GLY A 1 92 ? 8.632 3.708 -18.362 1.00 73.19 92 GLY A C 1
ATOM 730 O O . GLY A 1 92 ? 8.396 4.136 -17.236 1.00 73.19 92 GLY A O 1
ATOM 731 N N . GLY A 1 93 ? 8.544 2.415 -18.688 1.00 76.75 93 GLY A N 1
ATOM 732 C CA . GLY A 1 93 ? 8.158 1.345 -17.764 1.00 76.75 93 GLY A CA 1
ATOM 733 C C . GLY A 1 93 ? 6.729 1.453 -17.208 1.00 76.75 93 GLY A C 1
ATOM 734 O O . GLY A 1 93 ? 6.035 2.456 -17.369 1.00 76.75 93 GLY A O 1
ATO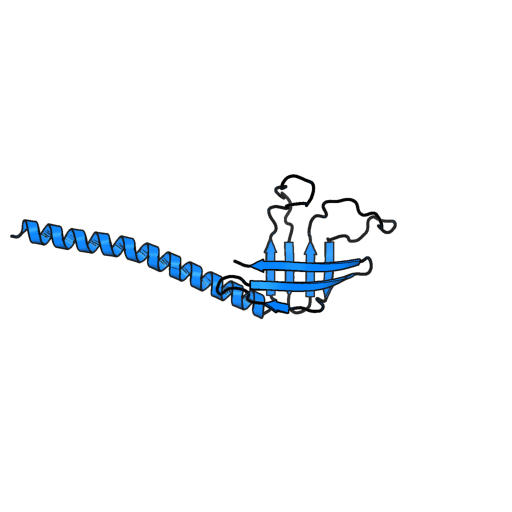M 735 N N . LYS A 1 94 ? 6.272 0.396 -16.544 1.00 77.75 94 LYS A N 1
ATOM 736 C CA . LYS A 1 94 ? 4.992 0.318 -15.823 1.00 77.75 94 LYS A CA 1
ATOM 737 C C . LYS A 1 94 ? 5.110 0.948 -14.431 1.00 77.75 94 LYS A C 1
ATOM 739 O O . LYS A 1 94 ? 4.146 1.520 -13.917 1.00 77.75 94 LYS A O 1
ATOM 744 N N . GLY A 1 95 ? 6.296 0.890 -13.819 1.00 84.56 95 GLY A N 1
ATOM 745 C CA . GLY A 1 95 ? 6.537 1.457 -12.489 1.00 84.56 95 GLY A CA 1
ATOM 746 C C . GLY A 1 95 ? 5.566 0.893 -11.446 1.00 84.56 95 GLY A C 1
ATOM 747 O O . GLY A 1 95 ? 5.341 -0.308 -11.388 1.00 84.56 95 GLY A O 1
ATOM 748 N N . LEU A 1 96 ? 4.951 1.761 -10.634 1.00 90.25 96 LEU A N 1
ATOM 749 C CA . LEU A 1 96 ? 3.938 1.367 -9.639 1.00 90.25 96 LEU A CA 1
ATOM 750 C C . LEU A 1 96 ? 2.495 1.365 -10.183 1.00 90.25 96 LEU A C 1
ATOM 752 O O . LEU A 1 96 ? 1.545 1.258 -9.401 1.00 90.25 96 LEU A O 1
ATOM 756 N N . ASN A 1 97 ? 2.331 1.485 -11.504 1.00 91.44 97 ASN A N 1
ATOM 757 C CA . ASN A 1 97 ? 1.052 1.384 -12.195 1.00 91.44 97 ASN A CA 1
ATOM 758 C C . ASN A 1 97 ? 0.963 0.051 -12.952 1.00 91.44 97 ASN A C 1
ATOM 760 O O . ASN A 1 97 ? 1.448 -0.074 -14.077 1.00 91.44 97 ASN A O 1
ATOM 764 N N . PHE A 1 98 ? 0.373 -0.964 -12.327 1.00 92.50 98 PHE A N 1
ATOM 765 C CA . PHE A 1 98 ? 0.285 -2.302 -12.908 1.00 92.50 98 PHE A CA 1
A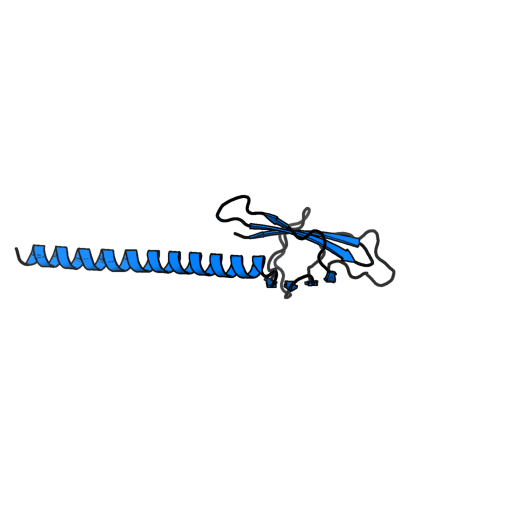TOM 766 C C . PHE A 1 98 ? -0.876 -3.111 -12.331 1.00 92.50 98 PHE A C 1
ATOM 768 O O . PHE A 1 98 ? -1.403 -2.826 -11.256 1.00 92.50 98 PHE A O 1
ATOM 775 N N . SER A 1 99 ? -1.222 -4.185 -13.035 1.00 94.56 99 SER A N 1
ATOM 776 C CA . SER A 1 99 ? -2.050 -5.275 -12.526 1.00 94.56 99 SER A CA 1
ATOM 777 C C . SER A 1 99 ? -1.228 -6.555 -12.453 1.00 94.56 99 SER A C 1
ATOM 779 O O . SER A 1 99 ? -0.448 -6.826 -13.367 1.00 94.56 99 SER A O 1
ATOM 781 N N . GLY A 1 100 ? -1.421 -7.356 -11.411 1.00 94.44 100 GLY A N 1
ATOM 782 C CA . GLY A 1 100 ? -0.716 -8.623 -11.247 1.00 94.44 100 GLY A CA 1
ATOM 783 C C . GLY A 1 100 ? -1.412 -9.561 -10.271 1.00 94.44 100 GLY A C 1
ATOM 784 O O . GLY A 1 100 ? -2.487 -9.254 -9.752 1.00 94.44 100 GLY A O 1
ATOM 785 N N . VAL A 1 101 ? -0.779 -10.705 -10.029 1.00 96.06 101 VAL A N 1
ATOM 786 C CA . VAL A 1 101 ? -1.236 -11.713 -9.069 1.00 96.06 101 VAL A CA 1
ATOM 787 C C . VAL A 1 101 ? -0.393 -11.605 -7.801 1.00 96.06 101 VAL A C 1
ATOM 789 O O . VAL A 1 101 ? 0.825 -11.445 -7.867 1.00 96.06 101 VAL A O 1
ATOM 792 N N . THR A 1 102 ? -1.039 -11.651 -6.640 1.00 95.69 102 THR A N 1
ATOM 793 C CA . THR A 1 102 ? -0.377 -11.598 -5.339 1.00 95.69 102 THR A CA 1
ATOM 794 C C . THR A 1 102 ? 0.299 -12.928 -5.025 1.00 95.69 102 THR A C 1
ATOM 796 O O . THR A 1 102 ? -0.351 -13.974 -5.028 1.00 95.69 102 THR A O 1
ATOM 799 N N . GLU A 1 103 ? 1.567 -12.869 -4.650 1.00 96.06 103 GLU A N 1
ATOM 800 C CA . GLU A 1 103 ? 2.362 -13.984 -4.142 1.00 96.06 103 GLU A CA 1
ATOM 801 C C . GLU A 1 103 ? 2.610 -13.804 -2.637 1.00 96.06 103 GLU A C 1
ATO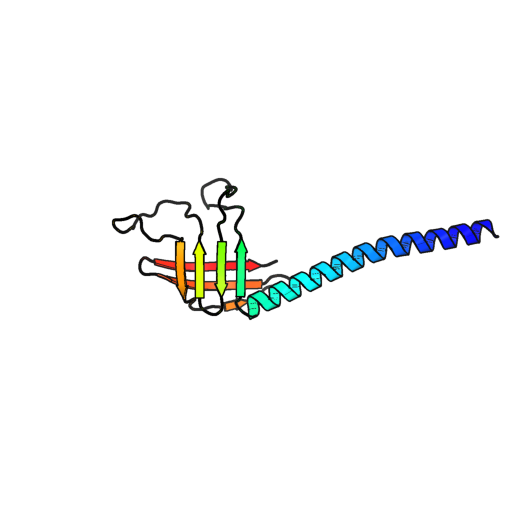M 803 O O . GLU A 1 103 ? 2.622 -12.682 -2.121 1.00 96.06 103 GLU A O 1
ATOM 808 N N . ASP A 1 104 ? 2.791 -14.912 -1.913 1.00 95.31 104 ASP A N 1
ATOM 809 C CA . ASP A 1 104 ? 3.117 -14.925 -0.478 1.00 95.31 104 ASP A CA 1
ATOM 810 C C . ASP A 1 104 ? 2.184 -14.087 0.418 1.00 95.31 104 ASP A C 1
ATOM 812 O O . ASP A 1 104 ? 2.609 -13.543 1.439 1.00 95.31 104 ASP A O 1
ATOM 816 N N . PHE A 1 105 ? 0.899 -13.993 0.059 1.00 95.44 105 PHE A N 1
ATOM 817 C CA . PHE A 1 105 ? -0.067 -13.178 0.793 1.00 95.44 105 PHE A CA 1
ATOM 818 C C . PHE A 1 105 ? -0.258 -13.677 2.232 1.00 95.44 105 PHE A C 1
ATOM 820 O O . PHE A 1 105 ? -0.755 -14.785 2.468 1.00 95.44 105 PHE A O 1
ATOM 827 N N . LYS A 1 106 ? 0.073 -12.826 3.204 1.00 95.19 106 LYS A N 1
ATOM 828 C CA . LYS A 1 106 ? 0.001 -13.105 4.640 1.00 95.19 106 LYS A CA 1
ATOM 829 C C . LYS A 1 106 ? -0.757 -11.999 5.356 1.00 95.19 106 LYS A C 1
ATOM 831 O O . LYS A 1 106 ? -0.563 -10.816 5.104 1.00 95.19 106 LYS A O 1
ATOM 836 N N . ILE A 1 107 ? -1.601 -12.405 6.300 1.00 94.12 107 ILE A N 1
ATOM 837 C CA . ILE A 1 107 ? -2.254 -11.498 7.242 1.00 94.12 107 ILE A CA 1
ATOM 838 C C . ILE A 1 107 ? -1.752 -11.867 8.629 1.00 94.12 107 ILE A C 1
ATOM 840 O O . ILE A 1 107 ? -1.917 -13.009 9.061 1.00 94.12 107 ILE A O 1
ATOM 844 N N . THR A 1 108 ? -1.181 -10.905 9.341 1.00 93.50 108 THR A N 1
ATOM 845 C CA . THR A 1 108 ? -0.835 -11.056 10.754 1.00 93.50 108 THR A CA 1
ATOM 846 C C . THR A 1 108 ? -1.594 -10.034 11.593 1.00 93.50 108 THR A C 1
ATOM 848 O O . THR A 1 108 ? -2.040 -8.991 11.110 1.00 93.50 108 THR A O 1
ATOM 851 N N . GLN A 1 109 ? -1.807 -10.354 12.867 1.00 89.31 109 GLN A N 1
ATOM 852 C CA . GLN A 1 109 ? -2.497 -9.476 13.808 1.00 89.31 109 GLN A CA 1
ATOM 853 C C . GLN A 1 109 ? -1.592 -9.247 15.023 1.00 89.31 109 GLN A C 1
ATOM 855 O O . GLN A 1 109 ? -1.749 -9.920 16.041 1.00 89.31 109 GLN A O 1
ATOM 860 N N . PRO A 1 110 ? -0.608 -8.332 14.926 1.00 83.62 110 PRO A N 1
ATOM 861 C CA . PRO A 1 110 ? 0.365 -8.116 15.998 1.00 83.62 110 PRO A CA 1
ATOM 862 C C . PRO A 1 110 ? -0.273 -7.566 17.282 1.00 83.62 110 PRO A C 1
ATOM 864 O O . PRO A 1 110 ? 0.261 -7.754 18.373 1.00 83.62 110 PRO A O 1
ATOM 867 N N . LYS A 1 111 ? -1.410 -6.866 17.172 1.00 84.06 111 LYS A N 1
ATOM 868 C CA . LYS A 1 111 ? -2.204 -6.357 18.301 1.00 84.06 111 LYS A 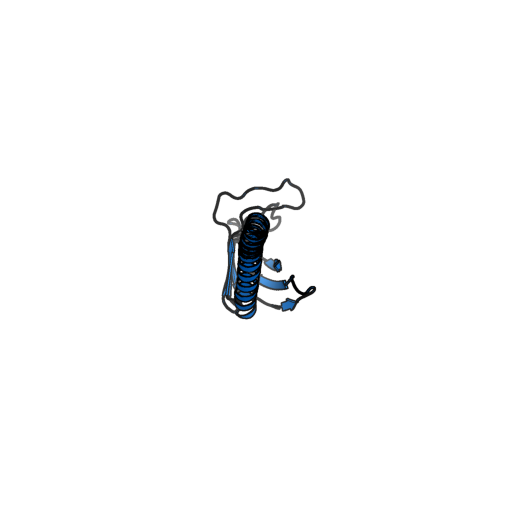CA 1
ATOM 869 C C . LYS A 1 111 ? -3.689 -6.510 17.993 1.00 84.06 111 LYS A C 1
ATOM 871 O O . LYS A 1 111 ? -4.077 -6.568 16.831 1.00 84.06 111 LYS A O 1
ATOM 876 N N . ARG A 1 112 ? -4.533 -6.498 19.031 1.00 78.69 112 ARG A N 1
ATOM 877 C CA . ARG A 1 112 ? -5.995 -6.644 18.900 1.00 78.69 112 ARG A CA 1
ATOM 878 C C . ARG A 1 112 ? -6.601 -5.709 17.843 1.00 78.69 112 ARG A C 1
ATOM 880 O O . ARG A 1 112 ? -7.414 -6.159 17.044 1.00 78.69 112 ARG A O 1
ATOM 887 N N . ASP A 1 113 ? -6.118 -4.470 17.789 1.00 80.94 113 ASP A N 1
ATOM 888 C CA . ASP A 1 113 ? -6.656 -3.411 16.926 1.00 80.94 113 ASP A CA 1
ATOM 889 C C . ASP A 1 113 ? -5.740 -3.072 15.739 1.00 80.94 113 ASP A C 1
ATOM 891 O O . ASP A 1 113 ? -5.845 -1.996 15.167 1.00 80.94 113 ASP A O 1
ATOM 895 N N . ARG A 1 114 ? -4.783 -3.944 15.391 1.00 86.62 114 ARG A N 1
ATOM 896 C CA . ARG A 1 114 ? -3.902 -3.721 14.236 1.00 86.62 114 ARG A CA 1
ATOM 897 C C . ARG A 1 114 ? -3.795 -4.971 13.397 1.00 86.62 114 ARG A C 1
ATOM 899 O O . ARG A 1 114 ? -3.409 -6.019 13.914 1.00 86.62 114 ARG A O 1
ATOM 906 N N . LYS A 1 115 ? -4.082 -4.847 12.107 1.00 91.12 115 LYS A N 1
ATOM 907 C CA . LYS A 1 115 ? -3.816 -5.901 11.128 1.00 91.12 115 LYS A CA 1
ATOM 908 C C . LYS A 1 115 ? -2.681 -5.472 10.221 1.00 91.12 115 LYS A C 1
ATOM 910 O O . LYS A 1 115 ? -2.637 -4.321 9.803 1.00 91.12 115 LYS A O 1
ATOM 915 N N . HIS A 1 116 ? -1.814 -6.420 9.915 1.00 94.62 116 HIS A N 1
ATOM 916 C CA . HIS A 1 116 ? -0.725 -6.246 8.981 1.00 94.62 116 HIS A CA 1
ATOM 917 C C . HIS A 1 116 ? -0.950 -7.190 7.803 1.00 94.62 116 HIS A C 1
ATOM 919 O O . HIS A 1 116 ? -1.188 -8.386 8.002 1.00 94.62 116 HIS A O 1
ATOM 925 N N . VAL A 1 117 ? -0.935 -6.649 6.592 1.00 95.44 117 VAL A N 1
ATOM 926 C CA . VAL A 1 117 ? -1.061 -7.417 5.353 1.00 95.44 117 VAL A CA 1
ATOM 927 C C . VAL A 1 117 ? 0.241 -7.283 4.583 1.00 95.44 117 VAL A C 1
ATOM 929 O O . VAL A 1 117 ? 0.671 -6.168 4.293 1.00 95.44 117 VAL A O 1
ATOM 932 N N . GLU A 1 118 ? 0.836 -8.419 4.240 1.00 97.00 118 GLU A N 1
ATOM 933 C CA . GLU A 1 118 ? 2.034 -8.494 3.409 1.00 97.00 118 GLU A CA 1
ATOM 934 C C . GLU A 1 118 ? 1.751 -9.336 2.179 1.00 97.00 118 GLU A C 1
ATOM 936 O O . GLU A 1 118 ? 1.119 -10.389 2.275 1.00 97.00 118 GLU A O 1
ATOM 941 N N . PHE A 1 119 ? 2.231 -8.889 1.028 1.00 96.56 119 PHE A N 1
ATOM 942 C CA . PHE A 1 119 ? 2.242 -9.691 -0.188 1.00 96.56 119 PHE A CA 1
ATOM 943 C C . PHE A 1 119 ? 3.292 -9.160 -1.153 1.00 96.56 119 PHE A C 1
ATOM 945 O O . PHE A 1 119 ? 3.718 -8.005 -1.064 1.00 96.56 119 PHE A O 1
ATOM 952 N N . SER A 1 120 ? 3.684 -10.008 -2.094 1.00 97.00 120 SER A N 1
ATOM 953 C CA . SER A 1 120 ? 4.558 -9.627 -3.196 1.00 97.00 120 SER A CA 1
ATOM 954 C C . SER A 1 120 ? 3.791 -9.649 -4.512 1.00 97.00 120 SER A C 1
ATOM 956 O O . SER A 1 120 ? 2.789 -10.349 -4.644 1.00 97.00 120 SER A O 1
ATOM 958 N N . VAL A 1 121 ? 4.242 -8.873 -5.490 1.00 95.31 121 VAL A N 1
ATOM 959 C CA . VAL A 1 121 ? 3.730 -8.920 -6.860 1.00 95.31 121 VAL A CA 1
ATOM 960 C C . VAL A 1 121 ? 4.908 -8.872 -7.801 1.00 95.31 121 VAL A C 1
ATOM 962 O O . VAL A 1 121 ? 5.729 -7.955 -7.724 1.00 95.31 121 VAL A O 1
ATOM 965 N N . LYS A 1 122 ? 4.973 -9.844 -8.700 1.00 91.38 122 LYS A N 1
ATOM 966 C CA . LYS A 1 122 ? 5.979 -9.882 -9.749 1.00 91.38 122 LYS A CA 1
ATOM 967 C C . LYS A 1 122 ? 5.395 -9.325 -11.041 1.00 91.38 122 LYS A C 1
ATOM 969 O O . LYS A 1 122 ? 4.324 -9.741 -11.476 1.00 91.38 122 LYS A O 1
ATOM 974 N N . ASN A 1 123 ? 6.106 -8.382 -11.640 1.00 85.12 123 ASN A N 1
ATOM 975 C CA . ASN A 1 123 ? 5.828 -7.854 -12.970 1.00 85.12 123 ASN A CA 1
ATOM 976 C C . ASN A 1 123 ? 7.034 -8.144 -13.882 1.00 85.12 123 ASN A C 1
ATOM 978 O O . ASN A 1 123 ? 8.068 -8.628 -13.420 1.00 85.12 123 ASN A O 1
ATOM 982 N N . ASP A 1 124 ? 6.913 -7.825 -15.168 1.00 82.44 124 ASP A N 1
ATOM 983 C CA . ASP A 1 124 ? 7.980 -8.017 -16.159 1.00 82.44 124 ASP A CA 1
ATOM 984 C C . ASP A 1 124 ? 9.239 -7.189 -15.836 1.00 82.44 124 ASP A C 1
ATOM 986 O O . ASP A 1 124 ? 10.338 -7.527 -16.268 1.00 82.44 124 ASP A O 1
ATOM 990 N N . GLU A 1 125 ? 9.073 -6.097 -15.084 1.00 82.31 125 GLU A N 1
ATOM 991 C CA . GLU A 1 125 ? 10.129 -5.127 -14.771 1.00 82.31 125 GLU A CA 1
ATOM 992 C C . GLU A 1 125 ? 10.791 -5.361 -13.411 1.00 82.31 125 GLU A C 1
ATOM 994 O O . GLU A 1 125 ? 12.004 -5.207 -13.288 1.00 82.31 125 GLU A O 1
ATOM 999 N N . ASP A 1 126 ? 10.007 -5.699 -12.383 1.00 86.19 126 ASP A N 1
ATOM 1000 C CA . ASP A 1 126 ? 10.486 -5.786 -11.002 1.00 86.19 126 ASP A CA 1
ATOM 1001 C C . ASP A 1 126 ? 9.548 -6.635 -10.122 1.00 86.19 126 ASP A C 1
ATOM 1003 O O . ASP A 1 126 ? 8.447 -7.030 -10.527 1.00 86.19 126 ASP A O 1
ATOM 1007 N N . THR A 1 127 ? 9.986 -6.909 -8.894 1.00 90.25 127 THR A N 1
ATOM 1008 C CA . THR A 1 127 ? 9.188 -7.526 -7.831 1.00 90.25 127 THR A CA 1
ATOM 1009 C C . THR A 1 127 ? 8.903 -6.513 -6.729 1.00 90.25 127 THR A C 1
ATOM 1011 O O . THR A 1 127 ? 9.807 -6.030 -6.048 1.00 90.25 127 THR A O 1
ATOM 1014 N N . TYR A 1 128 ? 7.625 -6.240 -6.494 1.00 92.00 128 TYR A N 1
ATOM 1015 C CA . TYR A 1 128 ? 7.166 -5.301 -5.475 1.00 92.00 128 TYR A CA 1
ATOM 1016 C C . TYR A 1 128 ? 6.731 -6.044 -4.221 1.00 92.00 128 TYR A C 1
ATOM 1018 O O . TYR A 1 128 ? 6.008 -7.032 -4.311 1.00 92.00 128 TYR A O 1
ATOM 1026 N N . LYS A 1 129 ? 7.126 -5.546 -3.048 1.00 95.25 129 LYS A N 1
ATOM 1027 C CA . LYS A 1 129 ? 6.651 -6.036 -1.748 1.00 95.25 129 LYS A CA 1
ATOM 1028 C C . LYS A 1 129 ? 5.811 -4.962 -1.080 1.00 95.25 129 LYS A C 1
ATOM 1030 O O . LYS A 1 129 ? 6.276 -3.838 -0.893 1.00 95.25 129 LYS A O 1
ATOM 1035 N N . PHE A 1 130 ? 4.585 -5.313 -0.725 1.00 95.88 130 PHE A N 1
ATOM 1036 C CA . PHE A 1 130 ? 3.644 -4.422 -0.067 1.00 95.88 130 PHE A CA 1
ATOM 1037 C C . PHE A 1 130 ? 3.530 -4.789 1.406 1.00 95.88 130 PHE A C 1
ATOM 1039 O O . PHE A 1 130 ? 3.355 -5.956 1.744 1.00 95.88 130 PHE A O 1
ATOM 1046 N N . HIS A 1 131 ? 3.580 -3.767 2.256 1.00 95.88 131 HIS A N 1
ATOM 1047 C CA . HIS A 1 131 ? 3.312 -3.854 3.687 1.00 95.88 131 HIS A CA 1
ATOM 1048 C C . HIS A 1 131 ? 2.198 -2.860 4.009 1.00 95.88 131 HIS A C 1
ATOM 1050 O O . HIS A 1 131 ? 2.346 -1.661 3.760 1.00 95.88 131 HIS A O 1
ATOM 1056 N N . ILE A 1 132 ? 1.069 -3.352 4.516 1.00 95.38 132 ILE A N 1
ATOM 1057 C CA . ILE A 1 132 ? -0.120 -2.538 4.782 1.00 95.38 132 ILE A CA 1
ATOM 1058 C C . ILE A 1 132 ? -0.508 -2.689 6.246 1.00 95.38 132 ILE A C 1
ATOM 1060 O O . ILE A 1 132 ? -0.897 -3.772 6.686 1.00 95.38 132 ILE A O 1
ATOM 1064 N N . ASP A 1 133 ? -0.466 -1.574 6.970 1.00 93.69 133 ASP A N 1
ATOM 1065 C CA . ASP A 1 133 ? -0.973 -1.469 8.334 1.00 93.69 133 ASP A CA 1
ATOM 1066 C C . ASP A 1 133 ? -2.402 -0.923 8.347 1.00 93.69 133 ASP A C 1
ATOM 1068 O O . ASP A 1 133 ? -2.701 0.118 7.759 1.00 93.69 133 ASP A O 1
ATOM 1072 N N . ILE A 1 134 ? -3.286 -1.624 9.053 1.00 91.69 134 ILE A N 1
ATOM 1073 C CA . ILE A 1 134 ? -4.705 -1.289 9.177 1.00 91.69 134 ILE A CA 1
ATOM 1074 C C . ILE A 1 134 ? -5.034 -1.107 10.663 1.00 91.69 134 ILE A C 1
ATOM 1076 O O . ILE A 1 134 ? -4.768 -2.012 11.463 1.00 91.69 134 ILE A O 1
ATOM 1080 N N . PHE A 1 135 ? -5.612 0.051 11.006 1.00 86.69 135 PHE A N 1
ATOM 1081 C CA . PHE A 1 135 ? -5.929 0.511 12.368 1.00 86.69 135 PHE A CA 1
ATOM 1082 C C . PHE A 1 135 ? -7.438 0.648 12.611 1.00 86.69 135 PHE A C 1
ATOM 1084 O O . PHE A 1 135 ? -8.186 0.846 11.624 1.00 86.69 135 PHE A O 1
#

InterPro domains:
  IPR025347 Protein of unknown function DUF4251 [PF14059] (28-135)

Sequence (135 aa):
MKRILFIITAAIILVACATTDRQQNDRKKQEKAKMISRAVCNRDFKINVQTAHPTRSMSVQLTADFDLRIKGDSVVSYLPYFGRAYNVPYGGGKGLNFSGVTEDFKITQPKRDRKHVEFSVKNDEDTYKFHIDIF

pLDDT: mean 86.21, std 10.74, range [57.16, 97.19]

Organism: NCBI:txid1676614

Foldseek 3Di:
DVVVVVVVVVVVVVVVVVVVVVVVVVVVVVVVLVVVVVCVVQQFDKDFDQWDDDPPDHIDGDPDGFMWGTHRQKIFGRDDDDDDDPDAPDPGHCPRGDIFGWAPWDWDDPDPQKIWTWTWGDDPRDIDIDIDIDD